Protein AF-A0A961XKP4-F1 (afdb_monomer)

Mean predicted aligned error: 17.21 Å

pLDDT: mean 78.22, std 8.57, range [46.34, 94.44]

Sequence (167 aa):
MFGLDTTFLIFVALATVSAGAVAYGLMFNNISNEAKAAKRLDTVKKAETDRAVVKASRDRLAEAAKRRKSVQDSLKDLDERQKDRDRNIRKPPLRIQLRQAGMSVTIERFYVYSAITGVVVTILAFIAGAPLIALPGALVAGAIGLPRWFVSFRRGRRVKAFLNEFP

Radius of gyration: 50.67 Å; Cα contacts (8 Å, |Δi|>4): 65; chains: 1; bounding box: 112×33×125 Å

Foldseek 3Di:
DDDPDVVNVVVVVVVVVVVVVVVCVVCVVVVVVVVVVVVVVVVVVVVVVVVVVVVVVVVVVVVVVVVVVVVVVVVVVVVVVVVVVCCCVVPPPVVVLCVLLVHPDDPVVLQVVLQVQLVVQLVVCVVVVHDPVCSVVSSCCRSPVVSVVVSVVSSVVVVVVVVVVPD

Secondary structure (DSSP, 8-state):
-----HHHHHHHHHHHHHHHHHHHHHHHHHHHHHHHHHHHHHHHHHHHHHHHHHHHHHHHHHHHHHHHHHHHHHHHHHHHHHHHHHHHHHS--HHHHHHHTT----HHHHHHHHHHHHHHHHHHHHHTT--TTHHHHHHHIIIIIHHHHHHHHHHHHHHHHHHTT--

Solvent-accessible surface area (backbone atoms only — not comparable to full-atom values): 8998 Å² total; per-residue (Å²): 142,82,76,79,51,68,68,57,56,50,50,51,52,51,50,52,53,52,52,49,51,52,54,48,60,66,47,48,62,56,56,54,51,50,54,52,51,51,52,51,52,52,51,50,52,50,54,51,49,54,52,50,52,55,48,55,54,50,50,52,53,51,49,53,53,50,51,53,50,52,51,52,52,51,51,48,52,50,50,51,52,48,51,51,49,49,45,48,66,78,55,46,57,68,72,56,48,36,54,70,36,67,44,91,68,52,71,69,58,50,52,53,52,18,50,51,42,6,54,53,42,27,52,51,40,53,75,70,64,54,56,79,82,50,43,66,55,38,26,52,42,25,23,55,47,50,52,54,48,51,46,54,50,46,26,51,53,51,52,52,54,52,58,71,73,52,134

Structure (mmCIF, N/CA/C/O backbone):
data_AF-A0A961XKP4-F1
#
_entry.id   AF-A0A961XKP4-F1
#
loop_
_atom_site.group_PDB
_atom_site.id
_atom_site.type_symbol
_atom_site.label_atom_id
_atom_site.label_alt_id
_atom_site.label_comp_id
_atom_site.label_asym_id
_atom_site.label_entity_id
_atom_site.label_seq_id
_atom_site.pdbx_PDB_ins_code
_atom_site.Cartn_x
_atom_site.Cartn_y
_atom_site.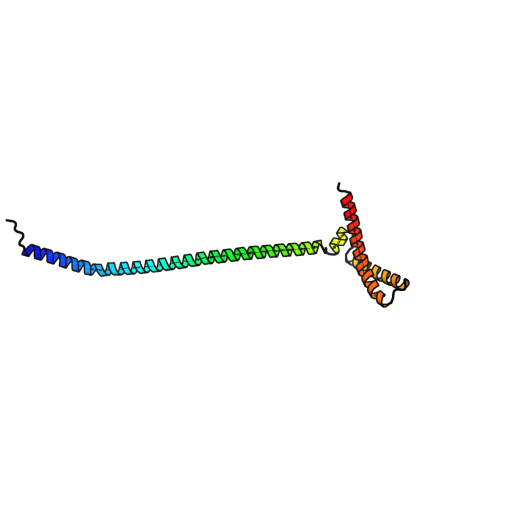Cartn_z
_atom_site.occupancy
_atom_site.B_iso_or_equiv
_atom_site.auth_seq_id
_atom_site.auth_comp_id
_atom_site.auth_asym_id
_atom_site.auth_atom_id
_atom_site.pdbx_PDB_model_num
ATOM 1 N N . MET A 1 1 ? -74.637 11.654 85.122 1.00 46.34 1 MET A N 1
ATOM 2 C CA . MET A 1 1 ? -73.661 10.794 85.824 1.00 46.34 1 MET A CA 1
ATOM 3 C C . MET A 1 1 ? -72.903 9.980 84.785 1.00 46.34 1 MET A C 1
ATOM 5 O O . MET A 1 1 ? -73.239 8.836 84.543 1.00 46.34 1 MET A O 1
ATOM 9 N N . PHE A 1 2 ? -71.934 10.597 84.115 1.00 55.12 2 PHE A N 1
ATOM 10 C CA . PHE A 1 2 ? -71.003 9.906 83.217 1.00 55.12 2 PHE A CA 1
ATOM 11 C C . PHE A 1 2 ? -69.614 10.483 83.484 1.00 55.12 2 PHE A C 1
ATOM 13 O O . PHE A 1 2 ? -69.049 11.203 82.671 1.00 55.12 2 PHE A O 1
ATOM 20 N N . GLY A 1 3 ? -69.123 10.266 84.703 1.00 58.12 3 GLY A N 1
ATOM 21 C CA . GLY A 1 3 ? -67.718 10.494 85.006 1.00 58.12 3 GLY A CA 1
ATOM 22 C C . GLY A 1 3 ? -66.980 9.248 84.560 1.00 58.12 3 GLY A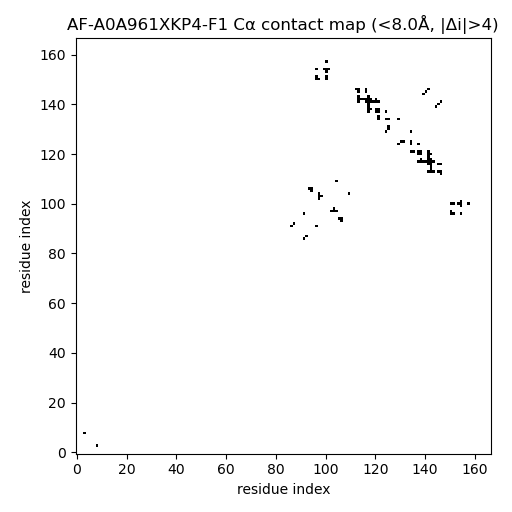 C 1
ATOM 23 O O . GLY A 1 3 ? -67.075 8.227 85.234 1.00 58.12 3 GLY A O 1
ATOM 24 N N . LEU A 1 4 ? -66.329 9.293 83.396 1.00 64.75 4 LEU A N 1
ATOM 25 C CA . LEU A 1 4 ? -65.343 8.275 83.056 1.00 64.75 4 LEU A CA 1
ATOM 26 C C . LEU A 1 4 ? -64.264 8.340 84.132 1.00 64.75 4 LEU A C 1
ATOM 28 O O . LEU A 1 4 ? -63.561 9.341 84.246 1.00 64.75 4 LEU A O 1
ATOM 32 N N . ASP A 1 5 ? -64.212 7.301 84.956 1.00 79.00 5 ASP A N 1
ATOM 33 C CA . ASP A 1 5 ? -63.304 7.227 86.088 1.00 79.00 5 ASP A CA 1
ATOM 34 C C . ASP A 1 5 ? -61.861 7.322 85.569 1.00 79.00 5 ASP A C 1
ATOM 36 O O . ASP A 1 5 ? -61.485 6.607 84.634 1.00 79.00 5 ASP A O 1
ATOM 40 N N . THR A 1 6 ? -61.049 8.228 86.120 1.00 81.25 6 THR A N 1
ATOM 41 C CA . THR A 1 6 ? -59.690 8.525 85.621 1.00 81.25 6 THR A CA 1
ATOM 42 C C . THR A 1 6 ? -58.836 7.255 85.530 1.00 81.25 6 THR A C 1
ATOM 44 O O . THR A 1 6 ? -58.048 7.080 84.601 1.00 81.25 6 THR A O 1
ATOM 47 N N . THR A 1 7 ? -59.062 6.316 86.448 1.00 82.81 7 THR A N 1
ATOM 48 C CA . THR A 1 7 ? -58.440 4.989 86.476 1.00 82.81 7 THR A CA 1
ATOM 49 C C . THR A 1 7 ? -58.774 4.151 85.238 1.00 82.81 7 THR A C 1
ATOM 51 O O . THR A 1 7 ? -57.892 3.497 84.686 1.00 82.81 7 THR A O 1
ATOM 54 N N . PHE A 1 8 ? -60.019 4.196 84.753 1.00 86.25 8 PHE A N 1
ATOM 55 C CA . PHE A 1 8 ? -60.439 3.481 83.546 1.00 86.25 8 PHE A CA 1
ATOM 56 C C . PHE A 1 8 ? -59.772 4.058 82.290 1.00 86.25 8 PHE A C 1
ATOM 58 O O . PHE A 1 8 ? -59.286 3.301 81.454 1.00 86.25 8 PHE A O 1
ATOM 65 N N . LEU A 1 9 ? -59.661 5.387 82.185 1.00 87.06 9 LEU A N 1
ATOM 66 C CA . LEU A 1 9 ? -58.945 6.044 81.082 1.00 87.06 9 LEU A CA 1
ATOM 67 C C . LEU A 1 9 ? -57.456 5.671 81.048 1.00 87.06 9 LEU A C 1
ATOM 69 O O . LEU A 1 9 ? -56.925 5.376 79.977 1.00 87.06 9 LEU A O 1
ATOM 73 N N . ILE A 1 10 ? -56.796 5.632 82.210 1.00 88.50 10 ILE A N 1
ATOM 74 C CA . ILE A 1 10 ? -55.389 5.218 82.321 1.00 88.50 10 ILE A CA 1
ATOM 75 C C . ILE A 1 10 ? -55.226 3.745 81.935 1.00 88.50 10 ILE A C 1
ATOM 77 O O . ILE A 1 10 ? -54.300 3.403 81.201 1.00 88.50 10 ILE A O 1
ATOM 81 N N . PHE A 1 11 ? -56.134 2.874 82.382 1.00 88.62 11 PHE A N 1
ATOM 82 C CA . PHE A 1 11 ? -56.084 1.448 82.065 1.00 88.62 11 PHE A CA 1
ATOM 83 C C . PHE A 1 11 ? -56.266 1.188 80.567 1.00 88.62 11 PHE A C 1
ATOM 85 O O . PHE A 1 11 ? -55.494 0.439 79.968 1.00 88.62 11 PHE A O 1
ATOM 92 N N . VAL A 1 12 ? -57.242 1.855 79.944 1.00 90.81 12 VAL A N 1
ATOM 93 C CA . VAL A 1 12 ? -57.469 1.770 78.498 1.00 90.81 12 VAL A CA 1
ATOM 94 C C . VAL A 1 12 ? -56.249 2.282 77.739 1.00 90.81 12 VAL A C 1
ATOM 96 O O . VAL A 1 12 ? -55.772 1.571 76.864 1.00 90.81 12 VAL A O 1
ATOM 99 N N . ALA A 1 13 ? -55.694 3.444 78.103 1.00 91.44 13 ALA A N 1
ATOM 100 C CA . ALA A 1 13 ? -54.509 4.002 77.449 1.00 91.44 13 ALA A CA 1
ATOM 101 C C . ALA A 1 13 ? -53.282 3.080 77.556 1.00 91.44 13 ALA A C 1
ATOM 103 O O . ALA A 1 13 ? -52.575 2.865 76.569 1.00 91.44 13 ALA A O 1
ATOM 104 N N . LEU A 1 14 ? -53.040 2.498 78.734 1.00 90.44 14 LEU A N 1
ATOM 105 C CA . LEU A 1 14 ? -51.945 1.552 78.941 1.00 90.44 14 LEU A CA 1
ATOM 106 C C . LEU A 1 14 ? -52.142 0.283 78.098 1.00 90.44 14 LEU A C 1
ATOM 108 O O . LEU A 1 14 ? -51.190 -0.205 77.487 1.00 90.44 14 LEU A O 1
ATOM 112 N N . ALA A 1 15 ? -53.377 -0.221 78.018 1.00 91.50 15 ALA A N 1
ATOM 113 C CA . ALA A 1 15 ? -53.719 -1.391 77.218 1.00 91.50 15 ALA A CA 1
ATOM 114 C C . ALA A 1 15 ? -53.524 -1.144 75.711 1.00 91.50 15 ALA A C 1
ATOM 116 O O . ALA A 1 15 ? -52.934 -1.991 75.038 1.00 91.50 15 ALA A O 1
ATOM 117 N N . THR A 1 16 ? -53.933 0.012 75.172 1.00 90.75 16 THR A N 1
ATOM 118 C CA . THR A 1 16 ? -53.698 0.349 73.755 1.00 90.75 16 THR A CA 1
ATOM 119 C C . THR A 1 16 ? -52.218 0.522 73.441 1.00 90.75 16 THR A C 1
ATOM 121 O O . THR A 1 16 ? -51.761 0.038 72.406 1.00 90.75 16 THR A O 1
ATOM 124 N N . VAL A 1 17 ? -51.449 1.168 74.323 1.00 94.44 17 VAL A N 1
ATOM 125 C CA . VAL A 1 17 ? -49.996 1.329 74.139 1.00 94.44 17 VAL A CA 1
ATOM 126 C C . VAL A 1 17 ? -49.289 -0.026 74.187 1.00 94.44 17 VAL A C 1
ATOM 128 O O . VAL A 1 17 ? -48.439 -0.303 73.342 1.00 94.44 17 VAL A O 1
ATOM 131 N N . SER A 1 18 ? -49.668 -0.900 75.124 1.00 91.44 18 SER A N 1
ATOM 132 C CA . SER A 1 18 ? -49.094 -2.243 75.245 1.00 91.44 18 SER A CA 1
ATOM 133 C C . SER A 1 18 ? -49.420 -3.111 74.024 1.00 91.44 18 SER A C 1
ATOM 135 O O . SER A 1 18 ? -48.516 -3.686 73.415 1.00 91.44 18 SER A O 1
ATOM 137 N N . ALA A 1 19 ? -50.684 -3.126 73.584 1.00 91.88 19 ALA A N 1
ATOM 138 C CA . ALA A 1 19 ? -51.097 -3.837 72.375 1.00 91.88 19 ALA A CA 1
ATOM 139 C C . ALA A 1 19 ? -50.396 -3.298 71.113 1.00 91.88 19 ALA A C 1
ATOM 141 O O . ALA A 1 19 ? -49.931 -4.080 70.282 1.00 91.88 19 ALA A O 1
ATOM 142 N N . GLY A 1 20 ? -50.253 -1.973 70.989 1.00 91.88 20 GLY A N 1
ATOM 143 C CA . GLY A 1 20 ? -49.538 -1.329 69.885 1.00 91.88 20 GLY A CA 1
ATOM 144 C C . GLY A 1 20 ? -48.045 -1.666 69.856 1.00 91.88 20 G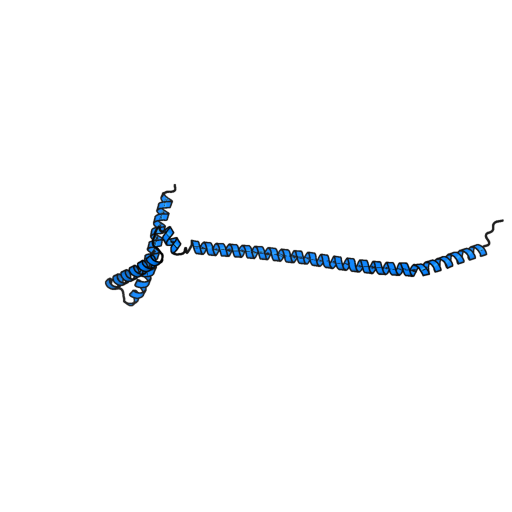LY A C 1
ATOM 145 O O . GLY A 1 20 ? -47.499 -1.939 68.788 1.00 91.88 20 GLY A O 1
ATOM 146 N N . ALA A 1 21 ? -47.388 -1.720 71.018 1.00 88.69 21 ALA A N 1
ATOM 147 C CA . ALA A 1 21 ? -45.977 -2.087 71.124 1.00 88.69 21 ALA A CA 1
ATOM 148 C C . ALA A 1 21 ? -45.724 -3.548 70.718 1.00 88.69 21 ALA A C 1
ATOM 150 O O . ALA A 1 21 ? -44.763 -3.830 70.000 1.00 88.69 21 ALA A O 1
ATOM 151 N N . VAL A 1 22 ? -46.605 -4.472 71.119 1.00 88.44 22 VAL A N 1
ATOM 152 C CA . VAL A 1 22 ? -46.518 -5.888 70.725 1.00 88.44 22 VAL A CA 1
ATOM 153 C C . VAL A 1 22 ? -46.757 -6.051 69.223 1.00 88.44 22 VAL A C 1
ATOM 155 O O . VAL A 1 22 ? -45.979 -6.727 68.549 1.00 88.44 22 VAL A O 1
ATOM 158 N N . ALA A 1 23 ? -47.776 -5.385 68.672 1.00 87.25 23 ALA A N 1
ATOM 159 C CA . ALA A 1 23 ? -48.047 -5.401 67.235 1.00 87.25 23 ALA A CA 1
ATOM 160 C C . ALA A 1 23 ? -46.863 -4.847 66.421 1.00 87.25 23 ALA A C 1
ATOM 162 O O . ALA A 1 23 ? -46.447 -5.452 65.431 1.00 87.25 23 ALA A O 1
ATOM 163 N N . TYR A 1 24 ? -46.265 -3.741 66.874 1.00 87.88 24 TYR A N 1
ATOM 164 C CA . TYR A 1 24 ? -45.082 -3.161 66.242 1.00 87.88 24 TYR A CA 1
ATOM 165 C C . TYR A 1 24 ? -43.867 -4.092 66.331 1.00 87.88 24 TYR A C 1
ATOM 167 O O . TYR A 1 24 ? -43.182 -4.298 65.331 1.00 87.88 24 TYR A O 1
ATOM 175 N N . GLY A 1 25 ? -43.626 -4.711 67.491 1.00 87.06 25 GLY A N 1
ATOM 176 C CA . GLY A 1 25 ? -42.534 -5.668 67.688 1.00 87.06 25 GLY A CA 1
ATOM 177 C C . GLY A 1 25 ? -42.625 -6.884 66.761 1.00 87.06 25 GLY A C 1
ATOM 178 O O . GLY A 1 25 ? -41.617 -7.289 66.181 1.00 87.06 25 GLY A O 1
ATOM 179 N N . LEU A 1 26 ? -43.832 -7.419 66.550 1.00 85.94 26 LEU A N 1
ATOM 180 C CA . LEU A 1 26 ? -44.062 -8.528 65.616 1.00 85.94 26 LEU A CA 1
ATOM 181 C C . LEU A 1 26 ? -43.854 -8.113 64.150 1.00 85.94 26 LEU A C 1
ATOM 183 O O . LEU A 1 26 ? -43.306 -8.881 63.360 1.00 85.94 26 LEU A O 1
ATOM 187 N N . MET A 1 27 ? -44.250 -6.894 63.779 1.00 87.81 27 MET A N 1
ATOM 188 C CA . MET A 1 27 ? -44.179 -6.416 62.393 1.00 87.81 27 MET A CA 1
ATOM 189 C C . MET A 1 27 ? -42.798 -5.852 62.004 1.00 87.81 27 MET A C 1
ATOM 191 O O . MET A 1 27 ? -42.425 -5.866 60.827 1.00 87.81 27 MET A O 1
ATOM 195 N N . PHE A 1 28 ? -41.998 -5.413 62.982 1.00 85.75 28 PHE A N 1
ATOM 196 C CA . PHE A 1 28 ? -40.663 -4.838 62.782 1.00 85.75 28 PHE A CA 1
ATOM 197 C C . PHE A 1 28 ? -39.701 -5.786 62.046 1.00 85.75 28 PHE A C 1
ATOM 199 O O . PHE A 1 28 ? -38.917 -5.360 61.190 1.00 85.75 28 PHE A O 1
ATOM 206 N N . ASN A 1 29 ? -39.783 -7.091 62.322 1.00 82.88 29 ASN A N 1
ATOM 207 C CA . ASN A 1 29 ? -38.944 -8.089 61.654 1.00 82.88 29 ASN A CA 1
ATOM 208 C C . ASN A 1 29 ? -39.252 -8.207 60.153 1.00 82.88 29 ASN A C 1
ATOM 210 O O . ASN A 1 29 ? -38.336 -8.354 59.345 1.00 82.88 29 ASN A O 1
ATOM 214 N N . ASN A 1 30 ? -40.519 -8.079 59.760 1.00 84.25 30 ASN A N 1
ATOM 215 C CA . ASN A 1 30 ? -40.913 -8.166 58.354 1.00 84.25 30 ASN A CA 1
ATOM 216 C C . ASN A 1 30 ? -40.474 -6.914 57.584 1.00 84.25 30 ASN A C 1
ATOM 218 O O . ASN A 1 30 ? -39.814 -7.028 56.552 1.00 84.25 30 ASN A O 1
ATOM 222 N N . ILE A 1 31 ? -40.725 -5.727 58.146 1.00 85.38 31 ILE A N 1
ATOM 223 C CA . ILE A 1 31 ? -40.325 -4.439 57.554 1.00 85.38 31 ILE A CA 1
ATOM 224 C C . ILE A 1 31 ? -38.802 -4.346 57.386 1.00 85.38 31 ILE A C 1
ATOM 226 O O . ILE A 1 31 ? -38.299 -3.906 56.350 1.00 85.38 31 ILE A O 1
ATOM 230 N N . SER A 1 32 ? -38.038 -4.778 58.392 1.00 82.94 32 SER A N 1
ATOM 231 C CA . SER A 1 32 ? -36.574 -4.719 58.338 1.00 82.94 32 SER A CA 1
ATOM 232 C C . SER A 1 32 ? -35.973 -5.700 57.324 1.00 82.94 32 SER A C 1
ATOM 234 O O . SER A 1 32 ? -34.972 -5.372 56.676 1.00 82.94 32 SER A O 1
ATOM 236 N N . ASN A 1 33 ? -36.583 -6.872 57.133 1.00 83.88 33 ASN A N 1
ATOM 237 C CA . ASN A 1 33 ? -36.172 -7.830 56.106 1.00 83.88 33 ASN A CA 1
ATOM 238 C C . ASN A 1 33 ? -36.482 -7.325 54.692 1.00 83.88 33 ASN A C 1
ATOM 240 O O . ASN A 1 33 ? -35.626 -7.418 53.809 1.00 83.88 33 ASN A O 1
ATOM 244 N N . GLU A 1 34 ? -37.651 -6.722 54.488 1.00 84.38 34 GLU A N 1
ATOM 245 C CA . GLU A 1 34 ? -38.064 -6.165 53.199 1.00 84.38 34 GLU A CA 1
ATOM 246 C C . GLU A 1 34 ? -37.185 -4.971 52.789 1.00 84.38 34 GLU A C 1
ATOM 248 O O . GLU A 1 34 ? -36.678 -4.915 51.666 1.00 84.38 34 GLU A O 1
ATOM 253 N N . ALA A 1 35 ? -36.863 -4.079 53.733 1.00 83.44 35 ALA A N 1
ATOM 254 C CA . ALA A 1 35 ? -35.941 -2.964 53.507 1.00 83.44 35 ALA A CA 1
ATOM 255 C C . ALA A 1 35 ? -34.516 -3.430 53.144 1.00 83.44 35 ALA A C 1
ATOM 257 O O . ALA A 1 35 ? -33.853 -2.836 52.285 1.00 83.44 35 ALA A O 1
ATOM 258 N N . LYS A 1 36 ? -34.025 -4.512 53.767 1.00 83.88 36 LYS A N 1
ATOM 259 C CA . LYS A 1 36 ? -32.724 -5.115 53.424 1.00 83.88 36 LYS A CA 1
ATOM 260 C C . LYS A 1 36 ? -32.746 -5.754 52.034 1.00 83.88 36 LYS A C 1
ATOM 262 O O . LYS A 1 36 ? -31.779 -5.593 51.287 1.00 83.88 36 LYS A O 1
ATOM 267 N N . ALA A 1 37 ? -33.826 -6.447 51.675 1.00 84.62 37 ALA A N 1
ATOM 268 C CA . ALA A 1 37 ? -33.998 -7.032 50.347 1.00 84.62 37 ALA A CA 1
ATOM 269 C C . ALA A 1 37 ? -34.053 -5.947 49.257 1.00 84.62 37 ALA A C 1
ATOM 271 O O . ALA A 1 37 ? -33.337 -6.049 48.259 1.00 84.62 37 ALA A O 1
ATOM 272 N N . ALA A 1 38 ? -34.794 -4.860 49.492 1.00 84.31 38 ALA A N 1
ATOM 273 C CA . ALA A 1 38 ? -34.875 -3.712 48.591 1.00 84.31 38 ALA A CA 1
ATOM 274 C C . ALA A 1 38 ? -33.507 -3.039 48.371 1.00 84.31 38 ALA A C 1
ATOM 276 O O . ALA A 1 38 ? -33.130 -2.774 47.229 1.00 84.31 38 ALA A O 1
ATOM 277 N N . LYS A 1 39 ? -32.707 -2.841 49.433 1.00 85.00 39 LYS A N 1
ATOM 278 C CA . LYS A 1 39 ? -31.337 -2.298 49.315 1.00 85.00 39 LYS A CA 1
ATOM 279 C C . LYS A 1 39 ? -30.406 -3.190 48.491 1.00 85.00 39 LYS A C 1
ATOM 281 O O . LYS A 1 39 ? -29.592 -2.680 47.719 1.00 85.00 39 LYS A O 1
ATOM 286 N N . ARG A 1 40 ? -30.505 -4.515 48.641 1.00 84.06 40 ARG A N 1
ATOM 287 C CA . ARG A 1 40 ? -29.716 -5.468 47.838 1.00 84.06 40 ARG A CA 1
ATOM 288 C C . ARG A 1 40 ? -30.108 -5.398 46.365 1.00 84.06 40 ARG A C 1
ATOM 290 O O . ARG A 1 40 ? -29.230 -5.315 45.514 1.00 84.06 40 ARG A O 1
ATOM 297 N N . LEU A 1 41 ? -31.408 -5.356 46.079 1.00 84.31 41 LEU A N 1
ATOM 298 C CA . LEU A 1 41 ? -31.936 -5.207 44.722 1.00 84.31 41 LEU A CA 1
ATOM 299 C C . LEU A 1 41 ? -31.484 -3.898 44.063 1.00 84.31 41 LEU A C 1
ATOM 301 O O . LEU A 1 41 ? -31.062 -3.915 42.911 1.00 84.31 41 LEU A O 1
ATOM 305 N N . ASP A 1 42 ? -31.515 -2.782 44.793 1.00 83.94 42 ASP A N 1
ATOM 306 C CA . ASP A 1 42 ? -31.043 -1.482 44.299 1.00 83.94 42 ASP A CA 1
ATOM 307 C C . ASP A 1 42 ? -29.533 -1.489 44.009 1.00 83.94 42 ASP A C 1
ATOM 309 O O . ASP A 1 42 ? -29.085 -0.989 42.979 1.00 83.94 42 ASP A O 1
ATOM 313 N N . THR A 1 43 ? -28.743 -2.137 44.870 1.00 81.56 43 THR A N 1
ATOM 314 C CA . THR A 1 43 ? -27.287 -2.255 44.688 1.00 81.56 43 THR A CA 1
ATOM 315 C C . THR A 1 43 ? -26.942 -3.096 43.455 1.00 81.56 43 THR A C 1
ATOM 317 O O . THR A 1 43 ? -26.066 -2.719 42.679 1.00 81.56 43 THR A O 1
ATOM 320 N N . VAL A 1 44 ? -27.655 -4.206 43.230 1.00 81.88 44 VAL A N 1
ATOM 321 C CA . VAL A 1 44 ? -27.475 -5.051 42.037 1.00 81.88 44 VAL A CA 1
ATOM 322 C C . VAL A 1 44 ? -27.891 -4.300 40.772 1.00 81.88 44 VAL A C 1
ATOM 324 O O . VAL A 1 44 ? -27.127 -4.268 39.810 1.00 81.88 44 VAL A O 1
ATOM 327 N N . LYS A 1 45 ? -29.042 -3.617 40.787 1.00 78.62 45 LYS A N 1
ATOM 328 C CA . LYS A 1 45 ? -29.506 -2.807 39.649 1.00 78.62 45 LYS A CA 1
ATOM 329 C C . LYS A 1 45 ? -28.508 -1.713 39.275 1.00 78.62 45 LYS A C 1
ATOM 331 O O . LYS A 1 45 ? -28.217 -1.544 38.092 1.00 78.62 45 LYS A O 1
ATOM 336 N N . LYS A 1 46 ? -27.953 -1.008 40.267 1.00 77.88 46 LYS A N 1
ATOM 337 C CA . LYS A 1 46 ? -26.915 0.016 40.062 1.00 77.88 46 LYS A CA 1
ATOM 338 C C . LYS A 1 46 ? -25.626 -0.578 39.498 1.00 77.88 46 LYS A C 1
ATOM 340 O O . LYS A 1 46 ? -25.072 -0.030 38.553 1.00 77.88 46 LYS A O 1
ATOM 345 N N . ALA A 1 47 ? -25.184 -1.726 40.011 1.00 74.00 47 ALA A N 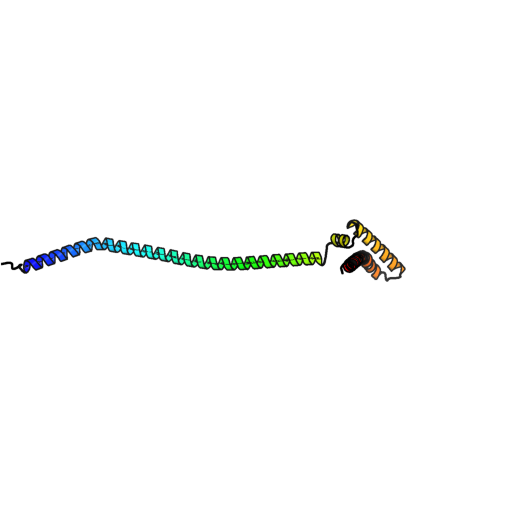1
ATOM 346 C CA . ALA A 1 47 ? -23.997 -2.413 39.503 1.00 74.00 47 ALA A CA 1
ATOM 347 C C . ALA A 1 47 ? -24.160 -2.889 38.045 1.00 74.00 47 ALA A C 1
ATOM 349 O O . ALA A 1 47 ? -23.211 -2.818 37.260 1.00 74.00 47 ALA A O 1
ATOM 350 N N . GLU A 1 48 ? -25.355 -3.341 37.657 1.00 71.38 48 GLU A N 1
ATOM 351 C CA . GLU A 1 48 ? -25.649 -3.713 36.269 1.00 71.38 48 GLU A CA 1
ATOM 352 C C . GLU A 1 48 ? -25.701 -2.502 35.334 1.00 71.38 48 GLU A C 1
ATOM 354 O O . GLU A 1 48 ? -25.148 -2.562 34.233 1.00 71.38 48 GLU A O 1
ATOM 359 N N . THR A 1 49 ? -26.300 -1.389 35.771 1.00 73.69 49 THR A N 1
ATOM 360 C CA . THR A 1 49 ? -26.344 -0.158 34.963 1.00 73.69 49 THR A CA 1
ATOM 361 C C . THR A 1 49 ? -24.951 0.416 34.748 1.00 73.69 49 THR A C 1
ATOM 363 O O . THR A 1 49 ? -24.600 0.747 33.617 1.00 73.69 49 THR A O 1
ATOM 366 N N . ASP A 1 50 ? -24.123 0.462 35.789 1.00 72.06 50 ASP A N 1
ATOM 367 C CA . ASP A 1 50 ? -22.769 1.010 35.700 1.00 72.06 50 ASP A CA 1
ATOM 368 C C . ASP A 1 50 ? -21.879 0.156 34.777 1.00 72.06 50 ASP A C 1
ATOM 370 O O . ASP A 1 50 ? -21.190 0.658 33.883 1.00 72.06 50 ASP A O 1
ATOM 374 N N . ARG A 1 51 ? -21.992 -1.176 34.878 1.00 73.44 51 ARG A N 1
ATOM 375 C CA . ARG A 1 51 ? -21.295 -2.104 33.976 1.00 73.44 51 ARG A CA 1
ATOM 376 C C . ARG A 1 51 ? -21.797 -2.005 32.530 1.00 73.44 51 ARG A C 1
ATOM 378 O O . ARG A 1 51 ? -20.984 -2.096 31.606 1.00 73.44 51 ARG A O 1
ATOM 385 N N . ALA A 1 52 ? -23.096 -1.805 32.312 1.00 72.38 52 ALA A N 1
ATOM 386 C CA . ALA A 1 52 ? -23.665 -1.619 30.978 1.00 72.38 52 ALA A CA 1
ATOM 387 C C . ALA A 1 52 ? -23.200 -0.304 30.329 1.00 72.38 52 ALA A C 1
ATOM 389 O O . ALA A 1 52 ? -22.830 -0.298 29.153 1.00 72.38 52 ALA A O 1
ATOM 390 N N . VAL A 1 53 ? -23.137 0.789 31.096 1.00 72.88 53 VAL A N 1
ATOM 391 C CA . VAL A 1 53 ? -22.658 2.098 30.624 1.00 72.88 53 VAL A CA 1
ATOM 392 C C . VAL A 1 53 ? -21.174 2.047 30.258 1.00 72.88 53 VAL A C 1
ATOM 394 O O . VAL A 1 53 ? -20.787 2.519 29.185 1.00 72.88 53 VAL A O 1
ATOM 397 N N . VAL A 1 54 ? -20.342 1.411 31.090 1.00 73.06 54 VAL A N 1
ATOM 398 C CA . VAL A 1 54 ? -18.909 1.226 30.806 1.00 73.06 54 VAL A CA 1
ATOM 399 C C . VAL A 1 54 ? -18.686 0.338 29.580 1.00 73.06 54 VAL A C 1
ATOM 401 O O . VAL A 1 54 ? -17.795 0.605 28.775 1.00 73.06 54 VAL A O 1
ATOM 404 N N . LYS A 1 55 ? -19.499 -0.705 29.383 1.00 71.38 55 LYS A N 1
ATOM 405 C CA . LYS A 1 55 ? -19.407 -1.555 28.188 1.00 71.38 55 LYS A CA 1
ATOM 406 C C . LYS A 1 55 ? -19.814 -0.793 26.922 1.00 71.38 55 LYS A C 1
ATOM 408 O O . LYS A 1 55 ? -19.089 -0.837 25.933 1.00 71.38 55 LYS A O 1
ATOM 413 N N . ALA A 1 56 ? -20.900 -0.021 26.980 1.00 70.38 56 ALA A N 1
ATOM 414 C CA . ALA A 1 56 ? -21.375 0.788 25.859 1.00 70.38 56 ALA A CA 1
ATOM 415 C C . ALA A 1 56 ? -20.379 1.889 25.447 1.00 70.38 56 ALA A C 1
ATOM 417 O O . ALA A 1 56 ? -20.224 2.169 24.258 1.00 70.38 56 ALA A O 1
ATOM 418 N N . SER A 1 57 ? -19.674 2.513 26.397 1.00 71.94 57 SER A N 1
ATOM 419 C CA . SER A 1 57 ? -18.633 3.499 26.078 1.00 71.94 57 SER A CA 1
ATOM 420 C C . SER A 1 57 ? -17.401 2.846 25.442 1.00 71.94 57 SER A C 1
ATOM 422 O O . SER A 1 57 ? -16.870 3.366 24.457 1.00 71.94 57 SER A O 1
ATOM 424 N N . ARG A 1 58 ? -16.991 1.668 25.932 1.00 73.75 58 ARG A N 1
ATOM 425 C CA . ARG A 1 58 ? -15.879 0.889 25.366 1.00 73.75 58 ARG A CA 1
ATOM 426 C C . ARG A 1 58 ? -16.173 0.394 23.951 1.00 73.75 58 ARG A C 1
ATOM 428 O O . ARG A 1 58 ? -15.299 0.497 23.094 1.00 73.75 58 ARG A O 1
ATOM 435 N N . ASP A 1 59 ? -17.396 -0.067 23.695 1.00 74.06 59 ASP A N 1
ATOM 436 C CA . ASP A 1 59 ? -17.825 -0.509 22.365 1.00 74.06 59 ASP A CA 1
ATOM 437 C C . ASP A 1 59 ? -17.819 0.652 21.360 1.00 74.06 59 ASP A C 1
ATOM 439 O O . ASP A 1 59 ? -17.310 0.493 20.253 1.00 74.06 59 ASP A O 1
ATOM 443 N N . ARG A 1 60 ? -18.254 1.857 21.760 1.00 75.56 60 ARG A N 1
ATOM 444 C CA . ARG A 1 60 ? -18.175 3.061 20.905 1.00 75.56 60 ARG A CA 1
ATOM 445 C C . ARG A 1 60 ? -16.732 3.439 20.551 1.00 75.56 60 ARG A C 1
ATOM 447 O O . ARG A 1 60 ? -16.445 3.785 19.405 1.00 75.56 60 ARG A O 1
ATOM 454 N N . LEU A 1 61 ? -15.813 3.361 21.515 1.00 76.44 61 LEU A N 1
ATOM 455 C CA . LEU A 1 61 ? -14.381 3.613 21.300 1.00 76.44 61 LEU A CA 1
ATOM 456 C C . LEU A 1 61 ? -13.748 2.560 20.377 1.00 76.44 61 LEU A C 1
ATOM 458 O O . LEU A 1 61 ? -12.998 2.906 19.461 1.00 76.44 61 LEU A O 1
ATOM 462 N N . ALA A 1 62 ? -14.077 1.284 20.586 1.00 76.12 62 ALA A N 1
ATOM 463 C CA . ALA A 1 62 ? -13.600 0.181 19.758 1.00 76.12 62 ALA A CA 1
ATOM 464 C C . ALA A 1 62 ? -14.142 0.270 18.323 1.00 76.12 62 ALA A C 1
ATOM 466 O O . ALA A 1 62 ? -13.401 0.046 17.364 1.00 76.12 62 ALA A O 1
ATOM 467 N N . GLU A 1 63 ? -15.406 0.661 18.158 1.00 77.44 63 GLU A N 1
ATOM 468 C CA . GLU A 1 63 ? -16.022 0.861 16.851 1.00 77.44 63 GLU A CA 1
ATOM 469 C C . GLU A 1 63 ? -15.378 2.034 16.099 1.00 77.44 63 GLU A C 1
ATOM 471 O O . GLU A 1 63 ? -15.040 1.899 14.922 1.00 77.44 63 GLU A O 1
ATOM 476 N N . ALA A 1 64 ? -15.109 3.157 16.774 1.00 76.56 64 ALA A N 1
ATOM 477 C CA . ALA A 1 64 ? -14.402 4.292 16.180 1.00 76.56 64 ALA A CA 1
ATOM 478 C C . ALA A 1 64 ? -12.971 3.925 15.741 1.00 76.56 64 ALA A C 1
ATOM 480 O O . ALA A 1 64 ? -12.545 4.295 14.643 1.00 76.56 64 ALA A O 1
ATOM 481 N N . ALA A 1 65 ? -12.238 3.156 16.553 1.00 79.94 65 ALA A N 1
ATOM 482 C CA . ALA A 1 65 ? -10.906 2.662 16.203 1.00 79.94 65 ALA A CA 1
ATOM 483 C C . ALA A 1 65 ? -10.945 1.675 15.021 1.00 79.94 65 ALA A C 1
ATOM 485 O O . ALA A 1 65 ? -10.130 1.778 14.101 1.00 79.94 65 ALA A O 1
ATOM 486 N N . LYS A 1 66 ? -11.930 0.765 14.992 1.00 80.62 66 LYS A N 1
ATOM 487 C CA . LYS A 1 66 ? -12.141 -0.184 13.888 1.00 80.62 66 LYS A CA 1
ATOM 488 C C . LYS A 1 66 ? -12.484 0.536 12.583 1.00 80.62 66 LYS A C 1
ATOM 490 O O . LYS A 1 66 ? -11.901 0.214 11.551 1.00 80.62 66 LYS A O 1
ATOM 495 N N . ARG A 1 67 ? -13.358 1.550 12.632 1.00 80.25 67 ARG A N 1
ATOM 496 C CA . ARG A 1 67 ? -13.693 2.399 11.476 1.00 80.25 67 ARG A CA 1
ATOM 497 C C . ARG A 1 67 ? -12.451 3.112 10.942 1.00 80.25 67 ARG A C 1
ATOM 499 O O . ARG A 1 67 ? -12.159 2.993 9.756 1.00 80.25 67 ARG A O 1
ATOM 506 N N . ARG A 1 68 ? -11.659 3.759 11.807 1.00 84.50 68 ARG A N 1
ATOM 507 C CA . ARG A 1 68 ? -10.395 4.412 11.406 1.00 84.50 68 ARG A CA 1
ATOM 508 C C . ARG A 1 68 ? -9.426 3.438 10.736 1.00 84.50 68 ARG A C 1
ATOM 510 O O . ARG A 1 68 ? -8.894 3.759 9.679 1.00 84.50 68 ARG A O 1
ATOM 517 N N . LYS A 1 69 ? -9.248 2.242 11.306 1.00 85.44 69 LYS A N 1
ATOM 518 C CA . LYS A 1 69 ? -8.387 1.203 10.729 1.00 85.44 69 LYS A CA 1
ATOM 519 C C . LYS A 1 69 ? -8.901 0.725 9.369 1.00 85.44 69 LYS A C 1
ATOM 521 O O . LYS A 1 69 ? -8.127 0.671 8.427 1.00 85.44 69 LYS A O 1
ATOM 526 N N . SER A 1 70 ? -10.206 0.478 9.232 1.00 87.44 70 SER A N 1
ATOM 527 C CA . SER A 1 70 ? -10.802 0.064 7.952 1.00 87.44 70 SER A CA 1
ATOM 528 C C . SER A 1 70 ? -10.673 1.126 6.857 1.00 87.44 70 SER A C 1
ATOM 530 O O . SER A 1 70 ? -10.411 0.786 5.706 1.00 87.44 70 SER A O 1
ATOM 532 N N . VAL A 1 71 ? -10.792 2.411 7.213 1.00 89.62 71 VAL A N 1
ATOM 533 C CA . VAL A 1 71 ? -10.571 3.523 6.280 1.00 89.62 71 VAL A CA 1
ATOM 534 C C . VAL A 1 71 ? -9.100 3.585 5.884 1.00 89.62 71 VAL A C 1
ATOM 536 O O . VAL A 1 71 ? -8.802 3.692 4.702 1.00 89.62 71 VAL A O 1
ATOM 539 N N . GLN A 1 72 ? -8.176 3.459 6.839 1.00 90.56 72 GLN A N 1
ATOM 540 C CA . GLN A 1 72 ? -6.744 3.448 6.54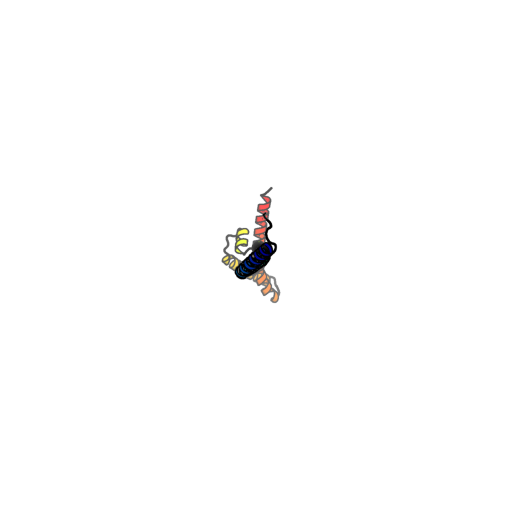6 1.00 90.56 72 GLN A CA 1
ATOM 541 C C . GLN A 1 72 ? -6.341 2.263 5.659 1.00 90.56 72 GLN A C 1
ATOM 543 O O . GLN A 1 72 ? -5.585 2.454 4.711 1.00 90.56 72 GLN A O 1
ATOM 548 N N . ASP A 1 73 ? -6.849 1.063 5.938 1.00 91.62 73 ASP A N 1
ATOM 549 C CA . ASP A 1 73 ? -6.579 -0.130 5.133 1.00 91.62 73 ASP A CA 1
ATOM 550 C C . ASP A 1 73 ? -7.190 0.005 3.731 1.00 91.62 73 ASP A C 1
ATOM 552 O O . ASP A 1 73 ? -6.529 -0.319 2.749 1.00 91.62 73 ASP A O 1
ATOM 556 N N . SER A 1 74 ? -8.390 0.588 3.610 1.00 91.31 74 SER A N 1
ATOM 557 C CA . SER A 1 74 ? -8.992 0.900 2.304 1.00 91.31 74 SER A CA 1
ATOM 558 C C . SER A 1 74 ? -8.170 1.930 1.525 1.00 91.31 74 SER A C 1
ATOM 560 O O . SER A 1 74 ? -7.977 1.776 0.323 1.00 91.31 74 SER A O 1
ATOM 562 N N . LEU A 1 75 ? -7.657 2.971 2.190 1.00 90.50 75 LEU A N 1
ATOM 563 C CA . LEU A 1 75 ? -6.793 3.974 1.560 1.00 90.50 75 LEU A CA 1
ATOM 564 C C . LEU A 1 75 ? -5.459 3.371 1.109 1.00 90.50 75 LEU A C 1
ATOM 566 O O . LEU A 1 75 ? -4.998 3.688 0.017 1.00 90.50 75 LEU A O 1
ATOM 570 N N . LYS A 1 76 ? -4.863 2.479 1.909 1.00 92.75 76 LYS A N 1
ATOM 571 C CA . LYS A 1 76 ? -3.642 1.754 1.531 1.00 92.75 76 LYS A CA 1
ATOM 572 C C . LYS A 1 76 ? -3.874 0.827 0.342 1.00 92.75 76 LYS A C 1
ATOM 574 O O . LYS A 1 76 ? -3.084 0.862 -0.590 1.00 92.75 76 LYS A O 1
ATOM 579 N N . ASP A 1 77 ? -4.960 0.054 0.344 1.00 91.06 77 ASP A N 1
ATOM 580 C CA . ASP A 1 77 ? -5.312 -0.827 -0.778 1.00 91.06 77 ASP A CA 1
ATOM 581 C C . ASP A 1 77 ? -5.575 -0.012 -2.056 1.00 91.06 77 ASP A C 1
ATOM 583 O O . ASP A 1 77 ? -5.129 -0.377 -3.142 1.00 91.06 77 ASP A O 1
ATOM 587 N N . LEU A 1 78 ? -6.226 1.152 -1.946 1.00 89.06 78 LEU A N 1
ATOM 588 C CA . LEU A 1 78 ? -6.391 2.063 -3.082 1.00 89.06 78 LEU A CA 1
ATOM 589 C C . LEU A 1 78 ? -5.055 2.605 -3.605 1.00 89.06 78 LEU A C 1
ATOM 591 O O . LEU A 1 78 ? -4.858 2.611 -4.820 1.00 89.06 78 LEU A O 1
ATOM 595 N N . ASP A 1 79 ? -4.149 3.036 -2.726 1.00 89.38 79 ASP A N 1
ATOM 596 C CA . ASP A 1 79 ? -2.833 3.561 -3.112 1.00 89.38 79 ASP A CA 1
ATOM 597 C C . ASP A 1 79 ? -1.950 2.467 -3.737 1.00 89.38 79 ASP A C 1
ATOM 599 O O . ASP A 1 79 ? -1.319 2.667 -4.775 1.00 89.38 79 ASP A O 1
ATOM 603 N N . GLU A 1 80 ? -1.984 1.254 -3.188 1.00 88.31 80 GLU A N 1
ATOM 604 C CA . GLU A 1 80 ? -1.256 0.103 -3.722 1.00 88.31 80 GLU A CA 1
ATOM 605 C C . GLU A 1 80 ? -1.791 -0.314 -5.100 1.00 88.31 80 GLU A C 1
ATOM 607 O O . GLU A 1 80 ? -1.016 -0.485 -6.046 1.00 88.31 80 GLU A O 1
ATOM 612 N N . ARG A 1 81 ? -3.119 -0.332 -5.282 1.00 83.94 81 ARG A N 1
ATOM 613 C CA . ARG A 1 81 ? -3.752 -0.541 -6.596 1.00 83.94 81 ARG A CA 1
ATOM 614 C C . ARG A 1 81 ? -3.416 0.563 -7.595 1.00 83.94 81 ARG A C 1
ATOM 616 O O . ARG A 1 81 ? -3.248 0.270 -8.783 1.00 83.9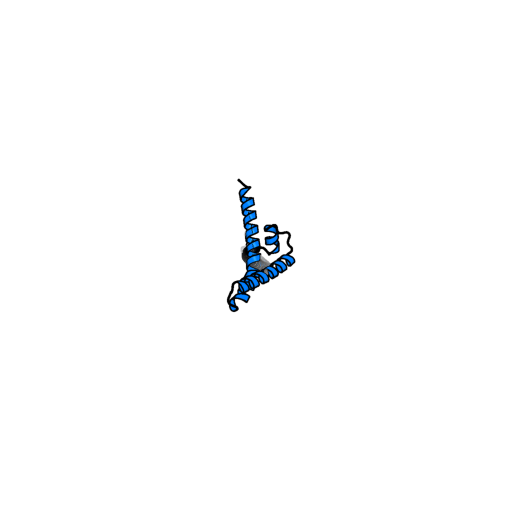4 81 ARG A O 1
ATOM 623 N N . GLN A 1 82 ? -3.347 1.824 -7.161 1.00 81.94 82 GLN A N 1
ATOM 624 C CA . GLN A 1 82 ? -2.932 2.937 -8.021 1.00 81.94 82 GLN A CA 1
ATOM 625 C C . GLN A 1 82 ? -1.468 2.791 -8.429 1.00 81.94 82 GLN A C 1
ATOM 627 O O . GLN A 1 82 ? -1.164 2.871 -9.615 1.00 81.94 82 GLN A O 1
ATOM 632 N N . LYS A 1 83 ? -0.579 2.474 -7.488 1.00 82.44 83 LYS A N 1
ATOM 633 C CA . LYS A 1 83 ? 0.846 2.249 -7.741 1.00 82.44 83 LYS A CA 1
ATOM 634 C C . LYS A 1 83 ? 1.091 1.083 -8.693 1.00 82.44 83 LYS A C 1
ATOM 636 O O . LYS A 1 83 ? 1.922 1.195 -9.597 1.00 82.44 83 LYS A O 1
ATOM 641 N N . ASP A 1 84 ? 0.364 -0.020 -8.538 1.00 78.00 84 ASP A N 1
ATOM 642 C CA . ASP A 1 84 ? 0.456 -1.152 -9.457 1.00 78.00 84 ASP A CA 1
ATOM 643 C C . ASP A 1 84 ? -0.086 -0.814 -10.845 1.00 78.00 84 ASP A C 1
ATOM 645 O O . ASP A 1 84 ? 0.537 -1.168 -11.851 1.00 78.00 84 ASP A O 1
ATOM 649 N N . ARG A 1 85 ? -1.192 -0.066 -10.927 1.00 72.56 85 ARG A N 1
ATOM 650 C CA . ARG A 1 85 ? -1.717 0.445 -12.198 1.00 72.56 85 ARG A CA 1
ATOM 651 C C . ARG A 1 85 ? -0.713 1.375 -12.874 1.00 72.56 85 ARG A C 1
ATOM 653 O O . ARG A 1 85 ? -0.413 1.177 -14.048 1.00 72.56 85 ARG A O 1
ATOM 660 N N . ASP A 1 86 ? -0.142 2.323 -12.143 1.00 72.12 86 ASP A N 1
ATOM 661 C CA . ASP A 1 86 ? 0.871 3.253 -12.635 1.00 72.12 86 ASP A CA 1
ATOM 662 C C . ASP A 1 86 ? 2.134 2.531 -13.075 1.00 72.12 86 ASP A C 1
ATOM 664 O O . ASP A 1 86 ? 2.698 2.853 -14.117 1.00 72.12 86 ASP A O 1
ATOM 668 N N . ARG A 1 87 ? 2.574 1.508 -12.340 1.00 69.50 87 ARG A N 1
ATOM 669 C CA . ARG A 1 87 ? 3.684 0.649 -12.755 1.00 69.50 87 ARG A CA 1
ATOM 670 C C . ARG A 1 87 ? 3.353 -0.076 -14.057 1.00 69.50 87 ARG A C 1
ATOM 672 O O . ARG A 1 87 ? 4.209 -0.129 -14.938 1.00 69.50 87 ARG A O 1
ATOM 679 N N . ASN A 1 88 ? 2.134 -0.585 -14.207 1.00 63.50 88 ASN A N 1
ATOM 680 C CA . ASN A 1 88 ? 1.696 -1.285 -15.413 1.00 63.50 88 ASN A CA 1
ATOM 681 C C . ASN A 1 88 ? 1.476 -0.330 -16.608 1.00 63.50 88 ASN A C 1
ATOM 683 O O . ASN A 1 88 ? 1.670 -0.724 -17.753 1.00 63.50 88 ASN A O 1
ATOM 687 N N . ILE A 1 89 ? 1.134 0.940 -16.365 1.00 61.16 89 ILE A N 1
ATOM 688 C CA . ILE A 1 89 ? 1.009 1.986 -17.395 1.00 61.16 89 ILE A CA 1
ATOM 689 C C . ILE A 1 89 ? 2.385 2.549 -17.784 1.00 61.16 89 ILE A C 1
ATOM 691 O O . ILE A 1 89 ? 2.682 2.689 -18.971 1.00 61.16 89 ILE A O 1
ATOM 695 N N . ARG A 1 90 ? 3.250 2.854 -16.805 1.00 59.31 90 ARG A N 1
ATOM 696 C CA . ARG A 1 90 ? 4.599 3.419 -17.014 1.00 59.31 90 ARG A CA 1
ATOM 697 C C . ARG A 1 90 ? 5.592 2.386 -17.537 1.00 59.31 90 ARG A C 1
ATOM 699 O O . ARG A 1 90 ? 6.461 2.724 -18.338 1.00 59.31 90 ARG A O 1
ATOM 706 N N . LYS A 1 91 ? 5.469 1.127 -17.115 1.00 58.62 91 LYS A N 1
ATOM 707 C CA . LYS A 1 91 ? 6.277 -0.007 -17.586 1.00 58.62 91 LYS A CA 1
ATOM 708 C C . LYS A 1 91 ? 5.354 -1.128 -18.078 1.00 58.62 91 LYS A C 1
ATOM 710 O O . LYS A 1 91 ? 5.332 -2.198 -17.469 1.00 58.62 91 LYS A O 1
ATOM 715 N N . PRO A 1 92 ? 4.609 -0.919 -19.183 1.00 62.88 92 PRO A N 1
ATOM 716 C CA . PRO A 1 92 ? 3.735 -1.956 -19.698 1.00 62.88 92 PRO A CA 1
ATOM 717 C C . PRO A 1 92 ? 4.563 -3.192 -20.043 1.00 62.88 92 PRO A C 1
ATOM 719 O O . PRO A 1 92 ? 5.658 -3.047 -20.599 1.00 62.88 92 PRO A O 1
ATOM 722 N N . PRO A 1 93 ? 4.086 -4.408 -19.739 1.00 65.56 93 PRO A N 1
ATOM 723 C CA . PRO A 1 93 ? 4.774 -5.626 -20.130 1.00 65.56 93 PRO A CA 1
ATOM 724 C C . PRO A 1 93 ? 5.018 -5.608 -21.641 1.00 65.56 93 PRO A C 1
ATOM 726 O O . PRO A 1 93 ? 4.184 -5.127 -22.412 1.00 65.56 93 PRO A O 1
ATOM 729 N N . LEU A 1 94 ? 6.170 -6.128 -22.073 1.00 62.47 94 LEU A N 1
ATOM 730 C CA . LEU A 1 94 ? 6.626 -6.075 -23.470 1.00 62.47 94 LEU A CA 1
ATOM 731 C C . LEU A 1 94 ? 5.545 -6.528 -24.468 1.00 62.47 94 LEU A C 1
ATOM 733 O O . LEU A 1 94 ? 5.400 -5.927 -25.524 1.00 62.47 94 LEU A O 1
ATOM 737 N N . ARG A 1 95 ? 4.703 -7.496 -24.085 1.00 62.03 95 ARG A N 1
ATOM 738 C CA . ARG A 1 95 ? 3.516 -7.940 -24.842 1.00 62.03 95 ARG A CA 1
ATOM 739 C C . ARG A 1 95 ? 2.572 -6.803 -25.228 1.00 62.03 95 ARG A C 1
ATOM 741 O O . ARG A 1 95 ? 2.150 -6.706 -26.376 1.00 62.03 95 ARG A O 1
ATOM 748 N N . ILE A 1 96 ? 2.234 -5.955 -24.259 1.00 63.72 96 ILE A N 1
ATOM 749 C CA . ILE A 1 96 ? 1.328 -4.822 -24.451 1.00 63.72 96 ILE A CA 1
ATOM 750 C C . ILE A 1 96 ? 2.023 -3.752 -25.292 1.00 63.72 96 ILE A C 1
ATOM 752 O O . ILE A 1 96 ? 1.395 -3.191 -26.183 1.00 63.72 96 ILE A O 1
ATOM 756 N N . GLN A 1 97 ? 3.324 -3.521 -25.085 1.00 66.75 97 GLN A N 1
ATOM 757 C CA . GLN A 1 97 ? 4.089 -2.571 -25.901 1.00 66.75 97 GLN A CA 1
ATOM 758 C C . GLN A 1 97 ? 4.165 -2.990 -27.375 1.00 66.75 97 GLN A C 1
ATOM 760 O O . GLN A 1 97 ? 3.957 -2.149 -28.246 1.00 66.75 97 GLN A O 1
ATOM 765 N N . LEU A 1 98 ? 4.397 -4.276 -27.671 1.00 67.44 98 LEU A N 1
ATOM 766 C CA . LEU A 1 98 ? 4.383 -4.792 -29.045 1.00 67.44 98 LEU A CA 1
ATOM 767 C C . LEU A 1 98 ? 2.997 -4.658 -29.692 1.00 67.44 98 LE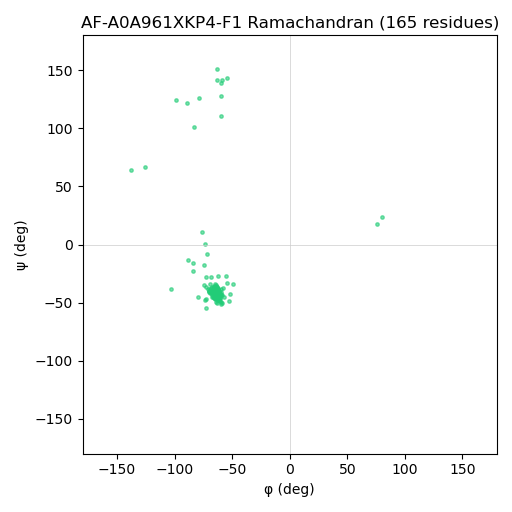U A C 1
ATOM 769 O O . LEU A 1 98 ? 2.899 -4.216 -30.838 1.00 67.44 98 LEU A O 1
ATOM 773 N N . ARG A 1 99 ? 1.926 -4.948 -28.938 1.00 67.00 99 ARG A N 1
ATOM 774 C CA . ARG A 1 99 ? 0.542 -4.779 -29.407 1.00 67.00 99 ARG A CA 1
ATOM 775 C C . ARG A 1 99 ? 0.200 -3.307 -29.675 1.00 67.00 99 ARG A C 1
ATOM 777 O O . ARG A 1 99 ? -0.350 -3.003 -30.727 1.00 67.00 99 ARG A O 1
ATOM 784 N N . GLN A 1 100 ? 0.589 -2.390 -28.784 1.00 63.78 100 GLN A N 1
ATOM 785 C CA . GLN A 1 100 ? 0.441 -0.936 -28.974 1.00 63.78 100 GLN A CA 1
ATOM 786 C C . GLN A 1 100 ? 1.265 -0.415 -30.163 1.00 63.78 100 GLN A C 1
ATOM 788 O O . GLN A 1 100 ? 0.815 0.462 -30.896 1.00 63.78 100 GLN A O 1
ATOM 793 N N . ALA A 1 101 ? 2.457 -0.970 -30.397 1.00 66.00 101 ALA A N 1
ATOM 794 C CA . ALA A 1 101 ? 3.283 -0.647 -31.561 1.00 66.00 101 ALA A CA 1
ATOM 795 C C . ALA A 1 101 ? 2.719 -1.213 -32.880 1.00 66.00 101 ALA A C 1
ATOM 797 O O . ALA A 1 101 ? 3.213 -0.862 -33.953 1.00 66.00 101 ALA A O 1
ATOM 798 N N . GLY A 1 102 ? 1.679 -2.056 -32.829 1.00 63.19 102 GLY A N 1
ATOM 799 C CA . GLY A 1 102 ? 1.082 -2.677 -34.010 1.00 63.19 102 GLY A CA 1
ATOM 800 C C . GLY A 1 102 ? 1.887 -3.817 -34.606 1.00 63.19 102 GLY A C 1
ATOM 801 O O . GLY A 1 102 ? 1.685 -4.144 -35.771 1.00 63.19 102 GLY A O 1
ATOM 802 N N . MET A 1 103 ? 2.830 -4.379 -33.856 1.00 66.56 103 MET A N 1
ATOM 803 C CA . MET A 1 103 ? 3.604 -5.523 -34.317 1.00 66.56 103 MET A CA 1
ATOM 804 C C . MET A 1 103 ? 2.873 -6.805 -33.921 1.00 66.56 103 MET A C 1
ATOM 806 O O . MET A 1 103 ? 2.644 -7.050 -32.740 1.00 66.56 103 MET A O 1
ATOM 810 N N . SER A 1 104 ? 2.539 -7.643 -34.903 1.00 63.22 104 SER A N 1
ATOM 811 C CA . SER A 1 104 ? 1.961 -8.986 -34.715 1.00 63.22 104 SER A CA 1
ATOM 812 C C . SER A 1 104 ? 2.993 -10.034 -34.268 1.00 63.22 104 SER A C 1
ATOM 814 O O . SER A 1 104 ? 2.721 -11.231 -34.274 1.00 63.22 104 SER A O 1
ATOM 816 N N . VAL A 1 105 ? 4.197 -9.599 -33.894 1.00 67.44 105 VAL A N 1
ATOM 817 C CA . VAL A 1 105 ? 5.329 -10.465 -33.565 1.00 67.44 105 VAL A CA 1
ATOM 818 C C . VAL A 1 105 ? 5.172 -11.016 -32.143 1.00 67.44 105 VAL A C 1
ATOM 820 O O . VAL A 1 105 ? 5.015 -10.258 -31.186 1.00 67.44 105 VAL A O 1
ATOM 823 N N . THR A 1 106 ? 5.232 -12.341 -31.991 1.00 74.56 106 THR A N 1
ATOM 824 C CA . THR A 1 106 ? 5.249 -13.024 -30.685 1.00 74.56 106 THR A CA 1
ATOM 825 C C . THR A 1 106 ? 6.498 -12.650 -29.877 1.00 74.56 106 THR A C 1
ATOM 827 O O . THR A 1 106 ? 7.555 -12.383 -30.444 1.00 74.56 106 THR A O 1
ATOM 830 N N . ILE A 1 107 ? 6.407 -12.676 -28.542 1.00 70.19 107 ILE A N 1
ATOM 831 C CA . ILE A 1 107 ? 7.516 -12.343 -27.623 1.00 70.19 107 ILE A CA 1
ATOM 832 C C . ILE A 1 107 ? 8.788 -13.138 -27.946 1.00 70.19 107 ILE A C 1
ATOM 834 O O . ILE A 1 107 ? 9.881 -12.585 -27.958 1.00 70.19 107 ILE A O 1
ATOM 838 N N . GLU A 1 108 ? 8.638 -14.429 -28.234 1.00 74.94 108 GLU A N 1
ATOM 839 C CA . GLU A 1 108 ? 9.746 -15.335 -28.552 1.00 74.94 108 GLU A CA 1
ATOM 840 C C . GLU A 1 108 ? 10.506 -14.867 -29.796 1.00 74.94 108 GLU A C 1
ATOM 842 O O . GLU A 1 108 ? 11.727 -14.740 -29.780 1.00 74.94 108 GLU A O 1
ATOM 847 N N . ARG A 1 109 ? 9.772 -14.495 -30.851 1.00 76.69 109 ARG A N 1
ATOM 848 C CA . ARG A 1 109 ? 10.350 -13.951 -32.087 1.00 76.69 109 ARG A CA 1
ATOM 849 C C . ARG A 1 109 ? 11.026 -12.602 -31.846 1.00 76.69 109 ARG A C 1
ATOM 851 O O . ARG A 1 109 ? 12.054 -12.328 -32.451 1.00 76.69 109 ARG A O 1
ATOM 858 N N . PHE A 1 110 ? 10.497 -11.780 -30.937 1.00 78.12 110 PHE A N 1
ATOM 859 C CA . PHE A 1 110 ? 11.139 -10.523 -30.547 1.00 78.12 110 PHE A CA 1
ATOM 860 C C . PHE A 1 110 ? 12.501 -10.754 -29.878 1.00 78.12 110 PHE A C 1
ATOM 862 O O . PHE A 1 110 ? 13.452 -10.051 -30.210 1.00 78.12 110 PHE A O 1
ATOM 869 N N . TYR A 1 111 ? 12.624 -11.753 -28.998 1.00 78.00 111 TYR A N 1
ATOM 870 C CA . TYR A 1 111 ? 13.915 -12.120 -28.403 1.00 78.00 111 TYR A CA 1
ATOM 871 C C . TYR A 1 111 ? 14.906 -12.659 -29.439 1.00 78.00 111 TYR A C 1
ATOM 873 O O . TYR A 1 111 ? 16.076 -12.288 -29.401 1.00 78.00 111 TYR A O 1
ATOM 881 N N . VAL A 1 112 ? 14.443 -13.458 -30.406 1.00 80.31 112 VAL A N 1
ATOM 882 C CA . VAL A 1 112 ? 15.290 -13.947 -31.508 1.00 80.31 112 VAL A CA 1
ATOM 883 C C . VAL A 1 112 ? 15.794 -12.791 -32.374 1.00 80.31 112 VAL A C 1
ATOM 885 O O . VAL A 1 112 ? 16.992 -12.692 -32.623 1.00 80.31 112 VAL A O 1
ATOM 888 N N . TYR A 1 113 ? 14.919 -11.866 -32.780 1.00 79.44 113 TYR A N 1
ATOM 889 C CA . TYR A 1 113 ? 15.341 -10.687 -33.544 1.00 79.44 113 TYR A CA 1
ATOM 890 C C . TYR A 1 113 ? 16.282 -9.785 -32.749 1.00 79.44 113 TYR A C 1
ATOM 892 O O . TYR A 1 113 ? 17.239 -9.272 -33.313 1.00 79.44 113 TYR A O 1
ATOM 900 N N . SER A 1 114 ? 16.046 -9.645 -31.445 1.00 79.50 114 SER A N 1
ATOM 901 C CA . SER A 1 114 ? 16.912 -8.910 -30.525 1.00 79.50 114 SER A CA 1
ATOM 902 C C . SER A 1 114 ? 18.311 -9.529 -30.426 1.00 79.50 114 SER A C 1
ATOM 904 O O . SER A 1 114 ? 19.304 -8.809 -30.513 1.00 79.50 114 SER A O 1
ATOM 906 N N . ALA A 1 115 ? 18.414 -10.856 -30.343 1.00 79.94 115 ALA A N 1
ATOM 907 C CA . ALA A 1 115 ? 19.697 -11.555 -30.377 1.00 79.94 115 ALA A CA 1
ATOM 908 C C . ALA A 1 115 ? 20.422 -11.357 -31.721 1.00 79.94 115 ALA A C 1
ATOM 910 O O . ALA A 1 115 ? 21.606 -11.025 -31.735 1.00 79.94 115 ALA A O 1
ATOM 911 N N . ILE A 1 116 ? 19.703 -11.471 -32.846 1.00 83.44 116 ILE A N 1
ATOM 912 C CA . ILE A 1 116 ? 20.260 -11.259 -34.192 1.00 83.44 116 ILE A CA 1
ATOM 913 C C . ILE A 1 116 ? 20.772 -9.822 -34.352 1.00 83.44 116 ILE A C 1
ATOM 915 O O . ILE A 1 116 ? 21.897 -9.624 -34.805 1.00 83.44 116 ILE A O 1
ATOM 919 N N . THR A 1 117 ? 19.999 -8.810 -33.943 1.00 82.50 117 THR A N 1
ATOM 920 C CA . THR A 1 117 ? 20.443 -7.410 -34.023 1.00 82.50 117 THR A CA 1
ATOM 921 C C . THR A 1 117 ? 21.648 -7.139 -33.133 1.00 82.50 117 THR A C 1
ATOM 923 O O . THR A 1 117 ? 22.524 -6.384 -33.536 1.00 82.50 117 THR A O 1
ATOM 926 N N . GLY A 1 118 ? 21.735 -7.779 -31.963 1.00 80.31 118 GLY A N 1
ATOM 927 C CA . GLY A 1 118 ? 22.917 -7.703 -31.105 1.00 80.31 118 GLY A CA 1
ATOM 928 C C . GLY A 1 118 ? 24.174 -8.205 -31.803 1.00 80.31 118 GLY A C 1
ATOM 929 O O . GLY A 1 118 ? 25.159 -7.478 -31.874 1.00 80.31 118 GLY A O 1
ATOM 930 N N . VAL A 1 119 ? 24.106 -9.401 -32.392 1.00 81.69 119 VAL A N 1
ATOM 931 C CA . VAL A 1 119 ? 25.228 -10.001 -33.130 1.00 81.69 119 VAL A CA 1
ATOM 932 C C . VAL A 1 119 ? 25.637 -9.132 -34.321 1.00 81.69 119 VAL A C 1
ATOM 934 O O . VAL A 1 119 ? 26.819 -8.845 -34.490 1.00 81.69 119 VAL A O 1
ATOM 937 N N . VAL A 1 120 ? 24.674 -8.646 -35.109 1.00 83.44 120 VAL A N 1
ATOM 938 C CA . VAL A 1 120 ? 24.949 -7.771 -36.262 1.00 83.44 120 VAL A CA 1
ATOM 939 C C . VAL A 1 120 ? 25.616 -6.463 -35.826 1.00 83.44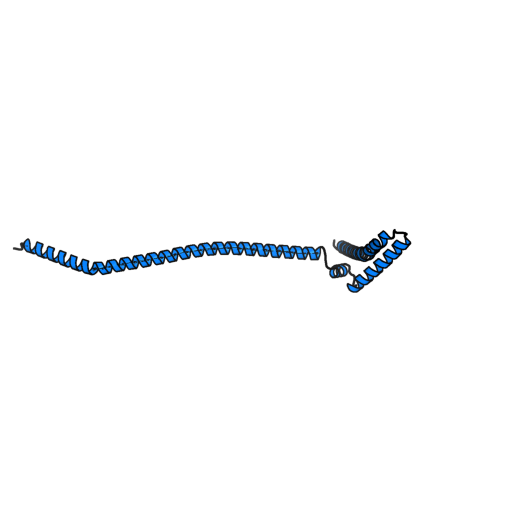 120 VAL A C 1
ATOM 941 O O . VAL A 1 120 ? 26.595 -6.045 -36.437 1.00 83.44 120 VAL A O 1
ATOM 944 N N . VAL A 1 121 ? 25.141 -5.830 -34.749 1.00 81.44 121 VAL A N 1
ATOM 945 C CA . VAL A 1 121 ? 25.723 -4.583 -34.223 1.00 81.44 121 VAL A CA 1
ATOM 946 C C . VAL A 1 121 ? 27.136 -4.807 -33.689 1.00 81.44 121 VAL A C 1
ATOM 948 O O . VAL A 1 121 ? 28.008 -3.979 -33.935 1.00 81.44 121 VAL A O 1
ATOM 951 N N . THR A 1 122 ? 27.398 -5.926 -33.012 1.00 80.06 122 THR A N 1
ATOM 952 C CA . THR A 1 122 ? 28.750 -6.276 -32.553 1.00 80.06 122 THR A CA 1
ATOM 953 C C . THR A 1 122 ? 29.704 -6.517 -33.719 1.00 80.06 122 THR A C 1
ATOM 955 O O . THR A 1 122 ? 30.832 -6.037 -33.674 1.00 80.06 122 THR A O 1
ATOM 958 N N . ILE A 1 123 ? 29.257 -7.200 -34.778 1.00 81.06 123 ILE A N 1
ATOM 959 C CA . ILE A 1 123 ? 30.059 -7.414 -35.993 1.00 81.06 123 ILE A CA 1
ATOM 960 C C . ILE A 1 123 ? 30.363 -6.076 -36.678 1.00 81.06 123 ILE A C 1
ATOM 962 O O . ILE A 1 123 ? 31.507 -5.818 -37.040 1.00 81.06 123 ILE A O 1
ATOM 966 N N . LEU A 1 124 ? 29.372 -5.191 -36.804 1.00 82.12 124 LEU A N 1
ATOM 967 C CA . LEU A 1 124 ? 29.576 -3.857 -37.375 1.00 82.12 124 LEU A CA 1
ATOM 968 C C . LEU A 1 124 ? 30.517 -2.997 -36.519 1.00 82.12 124 LEU A C 1
ATOM 970 O O . LEU A 1 124 ? 31.377 -2.316 -37.068 1.00 82.12 124 LEU A O 1
ATOM 974 N N . ALA A 1 125 ? 30.401 -3.053 -35.190 1.00 79.75 125 ALA A N 1
ATOM 975 C CA . ALA A 1 125 ? 31.298 -2.346 -34.273 1.00 79.75 125 ALA A CA 1
ATOM 976 C C . ALA A 1 125 ? 32.738 -2.882 -34.342 1.00 79.75 125 ALA A C 1
ATOM 978 O O . ALA A 1 125 ? 33.688 -2.105 -34.258 1.00 79.75 125 ALA A O 1
ATOM 979 N N . PHE A 1 126 ? 32.899 -4.194 -34.538 1.00 78.62 126 PHE A N 1
ATOM 980 C CA . PHE A 1 126 ? 34.197 -4.824 -34.763 1.00 78.62 126 PHE A CA 1
ATOM 981 C C . PHE A 1 126 ? 34.835 -4.352 -36.076 1.00 78.62 126 PHE A C 1
ATOM 983 O O . PHE A 1 126 ? 35.993 -3.944 -36.080 1.00 78.62 126 PHE A O 1
ATOM 990 N N . ILE A 1 127 ? 34.066 -4.322 -37.171 1.00 81.25 127 ILE A N 1
ATOM 991 C CA . ILE A 1 127 ? 34.529 -3.819 -38.478 1.00 81.25 127 ILE A CA 1
ATOM 992 C C . ILE A 1 127 ? 34.861 -2.318 -38.412 1.00 81.25 127 ILE A C 1
ATOM 994 O O . ILE A 1 127 ? 35.814 -1.871 -39.043 1.00 81.25 127 ILE A O 1
ATOM 998 N N . ALA A 1 128 ? 34.120 -1.544 -37.616 1.00 80.50 128 ALA A N 1
ATOM 999 C CA . ALA A 1 128 ? 34.364 -0.117 -37.398 1.00 80.50 128 ALA A CA 1
ATOM 1000 C C . ALA A 1 128 ? 35.588 0.187 -36.505 1.00 80.50 128 ALA A C 1
ATOM 1002 O O . ALA A 1 128 ? 35.873 1.357 -36.252 1.00 80.50 128 ALA A O 1
ATOM 1003 N N . GLY A 1 129 ? 36.309 -0.833 -36.020 1.00 71.19 129 GLY A N 1
ATOM 1004 C CA . GLY A 1 129 ? 37.538 -0.660 -35.239 1.00 71.19 129 GLY A CA 1
ATOM 1005 C C . GLY A 1 129 ? 37.316 -0.315 -33.764 1.00 71.19 129 GLY A C 1
ATOM 1006 O O . GLY A 1 129 ? 38.195 0.274 -33.135 1.00 71.19 129 GLY A O 1
ATOM 1007 N N . ALA A 1 130 ? 36.155 -0.653 -33.190 1.00 74.44 130 ALA A N 1
ATOM 1008 C CA . ALA A 1 130 ? 35.897 -0.418 -31.772 1.00 74.44 130 ALA A CA 1
ATOM 1009 C C . ALA A 1 130 ? 36.868 -1.227 -30.880 1.00 74.44 130 ALA A C 1
ATOM 1011 O O . ALA A 1 130 ? 37.168 -2.386 -31.184 1.00 74.44 130 ALA A O 1
ATOM 1012 N N . PRO A 1 131 ? 37.342 -0.661 -29.753 1.00 74.25 131 PRO A N 1
ATOM 1013 C CA . PRO A 1 131 ? 38.247 -1.362 -28.846 1.00 74.25 131 PRO A CA 1
ATOM 1014 C C . PRO A 1 131 ? 37.602 -2.652 -28.325 1.00 74.25 131 PRO A C 1
ATOM 1016 O O . PRO A 1 131 ? 36.412 -2.661 -28.006 1.00 74.25 131 PRO A O 1
ATOM 1019 N N . LEU A 1 132 ? 38.380 -3.736 -28.182 1.00 72.12 132 LEU A N 1
ATOM 1020 C CA . LEU A 1 132 ? 37.855 -5.056 -27.785 1.00 72.12 132 LEU A CA 1
ATOM 1021 C C . LEU A 1 132 ? 37.066 -5.035 -26.463 1.00 72.12 132 LEU A C 1
ATOM 1023 O O . LEU A 1 132 ? 36.145 -5.825 -26.279 1.00 72.12 132 LEU A O 1
ATOM 1027 N N . ILE A 1 133 ? 37.375 -4.090 -25.573 1.00 75.69 133 ILE A N 1
ATOM 1028 C CA . ILE A 1 133 ? 36.678 -3.870 -24.296 1.00 75.69 133 ILE A CA 1
ATOM 1029 C C . ILE A 1 133 ? 35.246 -3.339 -24.508 1.00 75.69 133 ILE A C 1
ATOM 1031 O O . ILE A 1 133 ? 34.359 -3.589 -23.695 1.00 75.69 133 ILE A O 1
ATOM 1035 N N . ALA A 1 134 ? 34.990 -2.631 -25.611 1.00 74.31 134 ALA A N 1
ATOM 1036 C CA . ALA A 1 134 ? 33.677 -2.096 -25.960 1.00 74.31 134 ALA A CA 1
ATOM 1037 C C . ALA A 1 134 ? 32.775 -3.118 -26.674 1.00 74.31 134 ALA A C 1
ATOM 1039 O O . ALA A 1 134 ? 31.564 -2.912 -26.717 1.00 74.31 134 ALA A O 1
ATOM 1040 N N . LEU A 1 135 ? 33.314 -4.230 -27.193 1.00 71.81 135 LEU A N 1
ATOM 1041 C CA . LEU A 1 135 ? 32.531 -5.254 -27.905 1.00 71.81 135 LEU A CA 1
ATOM 1042 C C . LEU A 1 135 ? 31.438 -5.913 -27.041 1.00 71.81 135 LEU A C 1
ATOM 1044 O O . LEU A 1 135 ? 30.306 -6.012 -27.524 1.00 71.81 135 LEU A O 1
ATOM 1048 N N . PRO A 1 136 ? 31.688 -6.302 -25.772 1.00 74.94 136 PRO A N 1
ATOM 1049 C CA . PRO A 1 136 ? 30.636 -6.813 -24.893 1.00 74.94 136 PRO A CA 1
ATOM 1050 C C . PRO A 1 136 ? 29.553 -5.762 -24.617 1.00 74.94 136 PRO A C 1
ATOM 1052 O O . PRO A 1 136 ? 28.363 -6.077 -24.610 1.00 74.94 136 PRO A O 1
ATOM 1055 N N . GLY A 1 137 ? 29.950 -4.495 -24.452 1.00 75.94 137 GLY A N 1
ATOM 1056 C CA . GLY A 1 137 ? 29.021 -3.377 -24.269 1.00 75.94 137 GLY A CA 1
ATOM 1057 C C . GLY A 1 137 ? 28.164 -3.116 -25.510 1.00 75.94 137 GLY A C 1
ATOM 1058 O O . GLY A 1 137 ? 26.952 -2.939 -25.397 1.00 75.94 137 GLY A O 1
ATOM 1059 N N . ALA A 1 138 ? 28.768 -3.170 -26.698 1.00 74.12 138 ALA A N 1
ATOM 1060 C CA . ALA A 1 138 ? 28.086 -3.026 -27.981 1.00 74.12 138 ALA A CA 1
ATOM 1061 C C . ALA A 1 138 ? 27.106 -4.179 -28.247 1.00 74.12 138 ALA A C 1
ATOM 1063 O O . ALA A 1 138 ? 26.018 -3.939 -28.766 1.00 74.12 138 ALA A O 1
ATOM 1064 N N . LEU A 1 139 ? 27.442 -5.406 -27.833 1.00 75.94 139 LEU A N 1
ATOM 1065 C CA . LEU A 1 139 ? 26.542 -6.559 -27.909 1.00 75.94 139 LEU A CA 1
ATOM 1066 C C . LEU A 1 139 ? 25.309 -6.350 -27.035 1.00 75.94 139 LEU A C 1
ATOM 1068 O O . LEU A 1 139 ? 24.187 -6.466 -27.520 1.00 75.94 139 LEU A O 1
ATOM 1072 N N . VAL A 1 140 ? 25.488 -5.976 -25.768 1.00 76.94 140 VAL A N 1
ATOM 1073 C CA . VAL A 1 140 ? 24.361 -5.744 -24.850 1.00 76.94 140 VAL A CA 1
ATOM 1074 C C . VAL A 1 140 ? 23.506 -4.557 -25.309 1.00 76.94 140 VAL A C 1
ATOM 1076 O O . VAL A 1 140 ? 22.273 -4.641 -25.315 1.00 76.94 140 VAL A O 1
ATOM 1079 N N . ALA A 1 141 ? 24.135 -3.468 -25.757 1.00 77.56 141 ALA A N 1
ATOM 1080 C CA . ALA A 1 141 ? 23.441 -2.295 -26.281 1.00 77.56 141 ALA A CA 1
ATOM 1081 C C . ALA A 1 141 ? 22.689 -2.592 -27.593 1.00 77.56 141 ALA A C 1
ATOM 1083 O O . ALA A 1 141 ? 21.548 -2.157 -27.762 1.00 77.56 141 ALA A O 1
ATOM 1084 N N . GLY A 1 142 ? 23.281 -3.371 -28.499 1.00 76.31 142 GLY A N 1
ATOM 1085 C CA . GLY A 1 142 ? 22.665 -3.783 -29.760 1.00 76.31 142 GLY A CA 1
ATOM 1086 C C . GLY A 1 142 ? 21.569 -4.831 -29.581 1.00 76.31 142 GLY A C 1
ATOM 1087 O O . GLY A 1 142 ? 20.546 -4.777 -30.260 1.00 76.31 142 GLY A O 1
ATOM 1088 N N . ALA A 1 143 ? 21.742 -5.752 -28.632 1.00 77.19 143 ALA A N 1
ATOM 1089 C CA . ALA A 1 143 ? 20.766 -6.792 -28.357 1.00 77.19 143 ALA A CA 1
ATOM 1090 C C . ALA A 1 143 ? 19.548 -6.222 -27.633 1.00 77.19 143 ALA A C 1
ATOM 1092 O O . ALA A 1 143 ? 18.418 -6.475 -28.027 1.00 77.19 143 ALA A O 1
ATOM 1093 N N . ILE A 1 144 ? 19.740 -5.421 -26.586 1.00 76.31 144 ILE A N 1
ATOM 1094 C CA . ILE A 1 144 ? 18.633 -4.989 -25.720 1.00 76.31 144 ILE A CA 1
ATOM 1095 C C . ILE A 1 144 ? 18.206 -3.549 -26.017 1.00 76.31 144 ILE A C 1
ATOM 1097 O O . ILE A 1 144 ? 17.013 -3.243 -25.980 1.00 76.31 144 ILE A O 1
ATOM 1101 N N . GLY A 1 145 ? 19.147 -2.655 -26.310 1.00 76.62 145 GLY A N 1
ATOM 1102 C CA . GLY A 1 145 ? 18.875 -1.227 -26.491 1.00 76.62 145 GLY A CA 1
ATOM 1103 C C . GLY A 1 145 ? 18.143 -0.920 -27.796 1.00 76.62 145 GLY A C 1
ATOM 1104 O O . GLY A 1 145 ? 17.056 -0.338 -27.774 1.00 76.62 145 GLY A O 1
ATOM 1105 N N . LEU A 1 146 ? 18.703 -1.355 -28.926 1.00 77.00 146 LEU A N 1
ATOM 1106 C CA . LEU A 1 146 ? 18.176 -1.060 -30.267 1.00 77.00 146 LEU A CA 1
ATOM 1107 C C . LEU A 1 146 ? 16.748 -1.594 -30.501 1.00 77.00 146 LEU A C 1
ATOM 1109 O O . LEU A 1 146 ? 15.883 -0.810 -30.902 1.00 77.00 146 LEU A O 1
ATOM 1113 N N . PRO A 1 147 ? 16.431 -2.866 -30.191 1.00 76.25 147 PRO A N 1
ATOM 1114 C CA . PRO A 1 147 ? 15.081 -3.397 -30.378 1.00 76.25 147 PRO A CA 1
ATOM 1115 C C . PRO A 1 147 ? 14.040 -2.690 -29.512 1.00 76.25 147 PRO A C 1
ATOM 1117 O O . PRO A 1 147 ? 12.940 -2.398 -29.981 1.00 76.25 147 PRO A O 1
ATOM 1120 N N . ARG A 1 148 ? 14.377 -2.358 -28.257 1.00 75.25 148 ARG A N 1
ATOM 1121 C CA . ARG A 1 148 ? 13.461 -1.650 -27.346 1.00 75.25 148 ARG A CA 1
ATOM 1122 C C . ARG A 1 148 ? 13.214 -0.209 -27.787 1.00 75.25 148 ARG A C 1
ATOM 1124 O O . ARG A 1 148 ? 12.079 0.260 -27.690 1.00 75.25 148 ARG A O 1
ATOM 1131 N N . TRP A 1 149 ? 14.241 0.470 -28.295 1.00 79.31 149 TRP A N 1
ATOM 1132 C CA . TRP A 1 149 ? 14.106 1.806 -28.875 1.00 79.31 149 TRP A CA 1
ATOM 1133 C C . TRP A 1 149 ? 13.267 1.792 -30.159 1.00 79.31 149 TRP A C 1
ATOM 1135 O O . TRP A 1 149 ? 12.376 2.622 -30.328 1.00 79.31 149 TRP A O 1
ATOM 1145 N N . PHE A 1 150 ? 13.461 0.801 -31.030 1.00 78.69 150 PHE A N 1
ATOM 1146 C CA . PHE A 1 150 ? 12.671 0.677 -32.254 1.00 78.69 150 PHE A CA 1
ATOM 1147 C C . PHE A 1 150 ? 11.169 0.496 -31.967 1.00 78.69 150 PHE A C 1
ATOM 1149 O O . PHE A 1 150 ? 10.325 1.138 -32.602 1.00 78.69 150 PHE A O 1
ATOM 1156 N N . VAL A 1 151 ? 10.816 -0.316 -30.960 1.00 77.75 151 VAL A N 1
ATOM 1157 C CA . VAL A 1 151 ? 9.417 -0.485 -30.519 1.00 77.75 151 VAL A CA 1
ATOM 1158 C C . VAL A 1 151 ? 8.829 0.830 -29.999 1.00 77.75 151 VAL A C 1
ATOM 1160 O O . VAL A 1 151 ? 7.705 1.188 -30.364 1.00 77.75 151 VAL A O 1
ATOM 1163 N N . SER A 1 152 ? 9.568 1.570 -29.165 1.00 72.62 152 SER A N 1
ATOM 1164 C CA . SER A 1 152 ? 9.083 2.832 -28.592 1.00 72.62 152 SER A CA 1
ATOM 1165 C C . SER A 1 152 ? 8.918 3.923 -29.658 1.00 72.62 152 SER A C 1
ATOM 1167 O O . SER A 1 152 ? 7.925 4.656 -29.626 1.00 72.62 152 SER A O 1
ATOM 1169 N N . PHE A 1 153 ? 9.812 3.965 -30.650 1.00 79.75 153 PHE A N 1
ATOM 1170 C CA . PHE A 1 153 ? 9.736 4.865 -31.800 1.00 79.75 153 PHE A CA 1
ATOM 1171 C C . PHE A 1 153 ? 8.511 4.579 -32.683 1.00 79.75 153 PHE A C 1
ATOM 1173 O O . PHE A 1 153 ? 7.727 5.487 -32.975 1.00 79.75 153 PHE A O 1
ATOM 1180 N N . ARG A 1 154 ? 8.279 3.308 -33.054 1.00 78.75 154 ARG A N 1
ATOM 1181 C CA . ARG A 1 154 ? 7.090 2.891 -33.827 1.00 78.75 154 ARG A CA 1
ATOM 1182 C C . ARG A 1 154 ? 5.791 3.212 -33.092 1.00 78.75 154 ARG A C 1
ATOM 1184 O O . ARG A 1 154 ? 4.866 3.734 -33.714 1.00 78.75 154 ARG A O 1
ATOM 1191 N N . ARG A 1 155 ? 5.734 2.970 -31.777 1.00 76.75 155 ARG A N 1
ATOM 1192 C CA . ARG A 1 155 ? 4.591 3.360 -30.936 1.00 76.75 155 ARG A CA 1
ATOM 1193 C C . ARG A 1 155 ? 4.348 4.870 -30.991 1.00 76.75 155 ARG A C 1
ATOM 1195 O O . ARG A 1 155 ? 3.228 5.288 -31.266 1.00 76.75 155 ARG A O 1
ATOM 1202 N N . GLY A 1 156 ? 5.388 5.682 -30.787 1.00 76.88 156 GLY A N 1
ATOM 1203 C CA . GLY A 1 156 ? 5.288 7.145 -30.828 1.00 76.88 156 GLY A CA 1
ATOM 1204 C C . GLY A 1 156 ? 4.794 7.677 -32.175 1.00 76.88 156 GLY A C 1
ATOM 1205 O O . GLY A 1 156 ? 3.966 8.582 -32.209 1.00 76.88 156 GLY A O 1
ATOM 1206 N N . ARG A 1 157 ? 5.227 7.071 -33.289 1.00 81.56 157 ARG A N 1
ATOM 1207 C CA . ARG A 1 157 ? 4.760 7.443 -34.633 1.00 81.56 157 ARG A CA 1
ATOM 1208 C C . ARG A 1 157 ? 3.267 7.172 -34.833 1.00 81.56 157 ARG A C 1
ATOM 1210 O O . ARG A 1 157 ? 2.589 8.010 -35.414 1.00 81.56 157 ARG A O 1
ATOM 1217 N N . ARG A 1 158 ? 2.747 6.038 -34.344 1.00 79.94 158 ARG A N 1
ATOM 1218 C CA . ARG A 1 158 ? 1.310 5.722 -34.451 1.00 79.94 158 ARG A CA 1
ATOM 1219 C C . ARG A 1 158 ? 0.453 6.616 -33.561 1.00 79.94 158 ARG A C 1
ATOM 1221 O O . ARG A 1 158 ? -0.593 7.056 -34.009 1.00 79.94 158 ARG A O 1
ATOM 1228 N N . VAL A 1 159 ? 0.911 6.920 -32.345 1.00 77.06 159 VAL A N 1
ATOM 1229 C CA . VAL A 1 159 ? 0.205 7.852 -31.448 1.00 77.06 159 VAL A CA 1
ATOM 1230 C C . VAL A 1 159 ? 0.159 9.254 -32.056 1.00 77.06 159 VAL A C 1
ATOM 1232 O O . VAL A 1 159 ? -0.896 9.867 -32.056 1.00 77.06 159 VAL A O 1
ATOM 1235 N N . LYS A 1 160 ? 1.263 9.739 -32.642 1.00 80.12 160 LYS A N 1
ATOM 1236 C CA . LYS A 1 160 ? 1.278 11.024 -33.362 1.00 80.12 160 LYS A CA 1
ATOM 1237 C C . LYS A 1 160 ? 0.341 11.030 -34.571 1.00 80.12 160 LYS A C 1
ATOM 1239 O O . LYS A 1 160 ? -0.381 11.994 -34.757 1.00 80.12 160 LYS A O 1
ATOM 1244 N N . ALA A 1 161 ? 0.335 9.956 -35.364 1.00 80.25 161 ALA A N 1
ATOM 1245 C CA . ALA A 1 161 ? -0.582 9.830 -36.496 1.00 80.25 161 ALA A CA 1
ATOM 1246 C C . ALA A 1 161 ? -2.051 9.836 -36.043 1.00 80.25 161 ALA A C 1
ATOM 1248 O O . ALA A 1 161 ? -2.858 10.521 -36.645 1.00 80.25 161 ALA A O 1
ATOM 1249 N N . PHE A 1 162 ? -2.372 9.147 -34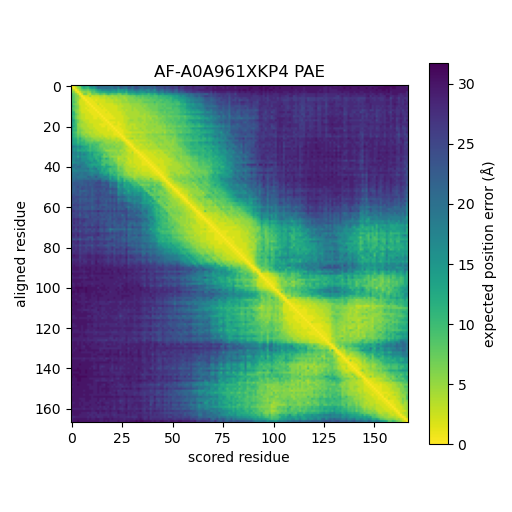.943 1.00 77.56 162 PHE A N 1
ATOM 1250 C CA . PHE A 1 162 ? -3.708 9.172 -34.349 1.00 77.56 162 PHE A CA 1
ATOM 1251 C C . PHE A 1 162 ? -4.090 10.569 -33.852 1.00 77.56 162 PHE A C 1
ATOM 1253 O O . PHE A 1 162 ? -5.180 11.026 -34.149 1.00 77.56 162 PHE A O 1
ATOM 1260 N N . LEU A 1 163 ? -3.198 11.272 -33.145 1.00 80.12 163 LEU A N 1
ATOM 1261 C CA . LEU A 1 163 ? -3.459 12.634 -32.660 1.00 80.12 163 LEU A CA 1
ATOM 1262 C C . LEU A 1 163 ? -3.683 13.647 -33.790 1.00 80.12 163 LEU A C 1
ATOM 1264 O O . LEU A 1 163 ? -4.387 14.619 -33.570 1.00 80.12 163 LEU A O 1
ATOM 1268 N N . ASN A 1 164 ? -3.120 13.418 -34.979 1.00 80.50 164 ASN A N 1
ATOM 1269 C CA . ASN A 1 164 ? -3.369 14.264 -36.149 1.00 80.50 164 ASN A CA 1
ATOM 1270 C C . ASN A 1 164 ? -4.755 14.034 -36.780 1.00 80.50 164 ASN A C 1
ATOM 1272 O O . ASN A 1 164 ? -5.196 14.861 -37.569 1.00 80.50 164 ASN A O 1
ATOM 1276 N N . GLU A 1 165 ? -5.412 12.913 -36.475 1.00 77.31 165 GLU A N 1
ATOM 1277 C CA . GLU A 1 165 ? -6.735 12.558 -37.006 1.00 77.31 165 GLU A CA 1
ATOM 1278 C C . GLU A 1 165 ? -7.882 13.122 -36.144 1.00 77.31 165 GLU A C 1
ATOM 1280 O O . GLU A 1 165 ? -9.033 13.124 -36.576 1.00 77.31 165 GLU A O 1
ATOM 1285 N N . PHE A 1 166 ? -7.586 13.595 -34.925 1.00 72.25 166 PHE A N 1
ATOM 1286 C CA . PHE A 1 166 ? -8.556 14.286 -34.072 1.00 72.25 166 PHE A CA 1
ATOM 1287 C C . PHE A 1 166 ? -8.355 15.806 -34.193 1.00 72.25 166 PHE A C 1
ATOM 1289 O O . PHE A 1 166 ? -7.228 16.258 -33.986 1.00 72.25 166 PHE A O 1
ATOM 1296 N N . PRO A 1 167 ? -9.405 16.575 -34.548 1.00 64.94 167 PRO A N 1
ATOM 1297 C CA . PRO A 1 167 ? -9.352 18.036 -34.622 1.00 64.94 167 PRO A CA 1
ATOM 1298 C C . PRO A 1 167 ? -9.146 18.697 -33.254 1.00 64.94 167 PRO A C 1
ATOM 1300 O O . PRO A 1 167 ? -9.621 18.136 -32.237 1.00 64.94 167 PRO A O 1
#